Protein AF-A0A142YK36-F1 (afdb_monomer_lite)

Sequence (91 aa):
MGSGNLDLASGLGLLAFGPSVLFSYYGGLAALVVAMIWAGVLAYRSWQEAHEEIDPATPEELLDAFRQAWMEGELDEQEFNRVRKQLEEKR

Structure (mmCIF, N/CA/C/O backbone):
data_AF-A0A142YK36-F1
#
_entry.id   AF-A0A142YK36-F1
#
loop_
_atom_site.group_PDB
_atom_site.id
_atom_site.type_symbol
_atom_site.label_atom_id
_atom_site.label_alt_id
_atom_site.label_comp_id
_atom_site.label_asym_id
_atom_site.label_entity_id
_atom_site.label_seq_id
_atom_site.pdbx_PDB_ins_code
_atom_site.Cartn_x
_atom_site.Cartn_y
_atom_site.Cartn_z
_atom_site.occupancy
_atom_site.B_iso_or_equiv
_atom_site.auth_seq_id
_atom_site.auth_comp_id
_atom_site.auth_asym_id
_atom_site.auth_atom_id
_atom_site.pdbx_PDB_model_num
ATOM 1 N N . MET A 1 1 ? 36.351 -41.127 -44.989 1.00 44.88 1 MET A N 1
ATOM 2 C CA . MET A 1 1 ? 36.984 -40.129 -44.101 1.00 44.88 1 MET A CA 1
ATOM 3 C C . MET A 1 1 ? 36.653 -38.749 -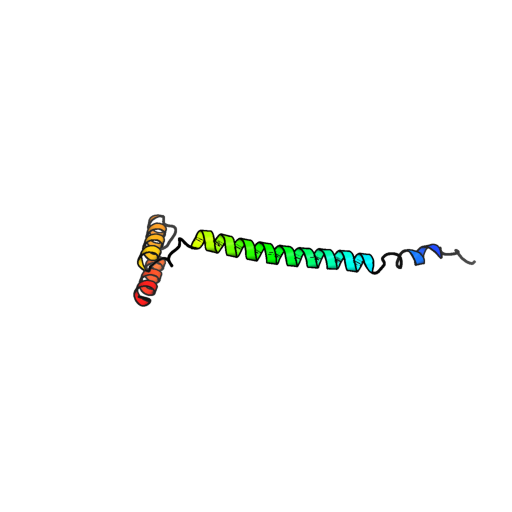44.637 1.00 44.88 1 MET A C 1
ATOM 5 O O . MET A 1 1 ? 36.943 -38.518 -45.800 1.00 44.88 1 MET A O 1
ATOM 9 N N . GLY A 1 2 ? 36.054 -37.901 -43.791 1.00 45.69 2 GLY A N 1
ATOM 10 C CA . GLY A 1 2 ? 35.910 -36.448 -43.971 1.00 45.69 2 GLY A CA 1
ATOM 11 C C . GLY A 1 2 ? 34.782 -36.014 -44.909 1.00 45.69 2 GLY A C 1
ATOM 12 O O . GLY A 1 2 ? 34.722 -36.460 -46.042 1.00 45.69 2 GLY A O 1
ATOM 13 N N . SER A 1 3 ? 33.855 -35.137 -44.553 1.00 51.12 3 SER A N 1
ATOM 14 C CA . SER A 1 3 ? 33.478 -34.491 -43.291 1.00 51.12 3 SER A CA 1
ATOM 15 C C . SER A 1 3 ? 32.213 -33.713 -43.650 1.00 51.12 3 SER A C 1
ATOM 17 O O . SER A 1 3 ? 32.212 -32.997 -44.650 1.00 51.12 3 SER A O 1
ATOM 19 N N . GLY A 1 4 ? 31.134 -33.900 -42.888 1.00 53.59 4 GLY A N 1
ATOM 20 C CA . GLY A 1 4 ? 29.888 -33.168 -43.087 1.00 53.59 4 GLY A CA 1
ATOM 21 C C . GLY A 1 4 ? 30.143 -31.665 -43.041 1.00 53.59 4 GLY A C 1
ATOM 22 O O . GLY A 1 4 ? 30.671 -31.159 -42.051 1.00 53.59 4 GLY A O 1
ATOM 23 N N . ASN A 1 5 ? 29.779 -30.968 -44.115 1.00 53.31 5 ASN A N 1
ATOM 24 C CA . ASN A 1 5 ? 29.664 -29.518 -44.107 1.00 53.31 5 ASN A CA 1
ATOM 25 C C . ASN A 1 5 ? 28.479 -29.175 -43.205 1.00 53.31 5 ASN A C 1
ATOM 27 O O . ASN A 1 5 ? 27.330 -29.188 -43.637 1.00 53.31 5 ASN A O 1
ATOM 31 N N . LEU A 1 6 ? 28.776 -28.980 -41.922 1.00 56.31 6 LEU A N 1
ATOM 32 C CA . LEU A 1 6 ? 27.830 -28.507 -40.928 1.00 56.31 6 LEU A CA 1
ATOM 33 C C . LEU A 1 6 ? 27.346 -27.120 -41.349 1.00 56.31 6 LEU A C 1
ATOM 35 O O . LEU A 1 6 ? 28.146 -26.209 -41.558 1.00 56.31 6 LEU A O 1
ATOM 39 N N . ASP A 1 7 ? 26.027 -27.021 -41.484 1.00 52.94 7 ASP A N 1
ATOM 40 C CA . ASP A 1 7 ? 25.229 -25.825 -41.706 1.00 52.94 7 ASP A CA 1
ATOM 41 C C . ASP A 1 7 ? 25.813 -24.574 -41.033 1.00 52.94 7 ASP A C 1
ATOM 43 O O . ASP A 1 7 ? 25.543 -24.273 -39.867 1.00 52.94 7 ASP A O 1
ATOM 47 N N . LEU A 1 8 ? 26.530 -23.768 -41.820 1.00 54.00 8 LEU A N 1
ATOM 48 C CA . LEU A 1 8 ? 26.844 -22.376 -41.482 1.00 54.00 8 LEU A CA 1
ATOM 49 C C . LEU A 1 8 ? 25.565 -21.521 -41.353 1.00 54.00 8 LEU A C 1
ATOM 51 O O . LEU A 1 8 ? 25.625 -20.389 -40.880 1.00 54.00 8 LEU A O 1
ATOM 55 N N . ALA A 1 9 ? 24.399 -22.069 -41.715 1.00 52.09 9 ALA A N 1
ATOM 56 C CA . ALA A 1 9 ? 23.090 -21.458 -41.517 1.00 52.09 9 ALA A CA 1
ATOM 57 C C . ALA A 1 9 ? 22.605 -21.488 -40.052 1.00 52.09 9 ALA A C 1
ATOM 59 O O . ALA A 1 9 ? 21.745 -20.693 -39.680 1.00 52.09 9 ALA A O 1
ATOM 60 N N . SER A 1 10 ? 23.175 -22.338 -39.189 1.00 53.38 10 SER A N 1
ATOM 61 C CA . SER A 1 10 ? 22.694 -22.493 -37.803 1.00 53.38 10 SER A CA 1
ATOM 62 C C . SER A 1 10 ? 23.173 -21.390 -36.845 1.00 53.38 10 SER A C 1
ATOM 64 O O . SER A 1 10 ? 22.624 -21.233 -35.757 1.00 53.38 10 SER A O 1
ATOM 66 N N . GLY A 1 11 ? 24.184 -20.600 -37.229 1.00 48.50 11 GLY A N 1
ATOM 67 C CA . GLY A 1 11 ? 24.767 -19.548 -36.379 1.00 48.50 11 GLY A CA 1
ATOM 68 C C . GLY A 1 11 ? 24.065 -18.185 -36.447 1.00 48.50 11 GLY A C 1
ATOM 69 O O . GLY A 1 11 ? 24.337 -17.314 -35.624 1.00 48.50 11 GLY A O 1
ATOM 70 N N . LEU A 1 12 ? 23.157 -17.985 -37.407 1.00 50.72 12 LEU A N 1
ATOM 71 C CA . LEU A 1 12 ? 22.523 -16.687 -37.688 1.00 50.72 12 LEU A CA 1
ATOM 72 C C . LEU A 1 12 ? 21.155 -16.488 -37.013 1.00 50.72 12 LEU A C 1
ATOM 74 O O . LEU A 1 12 ? 20.563 -15.421 -37.142 1.00 50.72 12 LEU A O 1
ATOM 78 N N . GLY A 1 13 ? 20.658 -17.476 -36.263 1.00 49.00 13 GLY A N 1
ATOM 79 C CA . GLY A 1 13 ? 19.384 -17.368 -35.539 1.00 49.00 13 GLY A CA 1
ATOM 80 C C . GLY A 1 13 ? 19.466 -16.605 -34.210 1.00 49.00 13 GLY A C 1
ATOM 81 O O . GLY A 1 13 ? 18.453 -16.099 -33.736 1.00 49.00 13 GLY A O 1
ATOM 82 N N . LEU A 1 14 ? 20.656 -16.489 -33.605 1.00 51.56 14 LEU A N 1
ATOM 83 C CA . LEU A 1 14 ? 20.799 -15.939 -32.247 1.00 51.56 14 LEU A CA 1
ATOM 84 C C . LEU A 1 14 ? 21.012 -14.415 -32.209 1.00 51.56 14 LEU A C 1
ATOM 86 O O . LEU A 1 14 ? 20.759 -13.788 -31.187 1.00 51.56 14 LEU A O 1
ATOM 90 N N . LEU A 1 15 ? 21.431 -13.804 -33.322 1.00 51.94 15 LEU A N 1
ATOM 91 C CA . LEU A 1 15 ? 21.626 -12.349 -33.437 1.00 51.94 15 LEU A CA 1
ATOM 92 C C . LEU A 1 15 ? 20.369 -11.601 -33.921 1.00 51.94 15 LEU A C 1
ATOM 94 O O . LEU A 1 15 ? 20.348 -10.373 -33.911 1.00 51.94 15 LEU A O 1
ATOM 98 N N . ALA A 1 16 ? 19.317 -12.321 -34.332 1.00 52.19 16 ALA A N 1
ATOM 99 C CA . ALA A 1 16 ? 18.054 -11.740 -34.799 1.00 52.19 16 ALA A CA 1
ATOM 100 C C . ALA A 1 16 ? 17.072 -11.392 -33.660 1.00 52.19 16 ALA A C 1
ATOM 102 O O . ALA A 1 16 ? 16.106 -10.663 -33.881 1.00 52.19 16 ALA A O 1
ATOM 103 N N . PHE A 1 17 ? 17.336 -11.842 -32.428 1.00 54.28 17 PHE A N 1
ATOM 104 C CA . PHE A 1 17 ? 16.686 -11.321 -31.222 1.00 54.28 17 PHE A CA 1
ATOM 105 C C . PHE A 1 17 ? 17.382 -10.018 -30.823 1.00 54.28 17 PHE A C 1
ATOM 107 O O . PHE A 1 17 ? 18.132 -9.948 -29.853 1.00 54.28 17 PHE A O 1
ATOM 114 N N . GLY A 1 18 ? 17.195 -8.995 -31.656 1.00 57.62 18 GLY A N 1
ATOM 115 C CA . GLY A 1 18 ? 17.781 -7.678 -31.454 1.00 57.62 18 GLY A CA 1
ATOM 116 C C . GLY A 1 18 ? 17.384 -7.059 -30.106 1.00 57.62 18 GLY A C 1
ATOM 117 O O . GLY A 1 18 ? 16.429 -7.499 -29.464 1.00 57.62 18 GLY A O 1
ATOM 118 N N . PRO A 1 19 ? 18.062 -5.980 -29.679 1.00 59.56 19 PRO A N 1
ATOM 119 C CA . PRO A 1 19 ? 17.788 -5.300 -28.408 1.00 59.56 19 PRO A CA 1
ATOM 120 C C . PRO A 1 19 ? 16.316 -4.871 -28.247 1.00 59.56 19 PRO A C 1
ATOM 122 O O . PRO A 1 19 ? 15.851 -4.656 -27.132 1.00 59.56 19 PRO A O 1
ATOM 125 N N . SER A 1 20 ? 15.561 -4.805 -29.346 1.00 60.50 20 SER A N 1
ATOM 126 C CA . SER A 1 20 ? 14.120 -4.574 -29.400 1.00 60.50 20 SER A CA 1
ATOM 127 C C . SER A 1 20 ? 13.287 -5.539 -28.549 1.00 60.50 20 SER A C 1
ATOM 129 O O . SER A 1 20 ? 12.354 -5.073 -27.905 1.00 60.50 20 SER A O 1
ATOM 131 N N . VAL A 1 21 ? 13.609 -6.839 -28.467 1.00 60.94 21 VAL A N 1
ATOM 132 C CA . VAL A 1 21 ? 12.826 -7.766 -27.616 1.00 60.94 21 VAL A CA 1
ATOM 133 C C . VAL A 1 21 ? 13.019 -7.494 -26.124 1.00 60.94 21 VAL A C 1
ATOM 135 O O . VAL A 1 21 ? 12.059 -7.573 -25.359 1.00 60.94 21 VAL A O 1
ATOM 138 N N . LEU A 1 22 ? 14.227 -7.094 -25.713 1.00 58.88 22 LEU A N 1
ATOM 139 C CA . LEU A 1 22 ? 14.506 -6.671 -24.339 1.00 58.88 22 LEU A CA 1
ATOM 140 C C . LEU A 1 22 ? 13.797 -5.346 -24.037 1.00 58.88 22 LEU A C 1
ATOM 142 O O . LEU A 1 22 ? 13.126 -5.233 -23.015 1.00 58.88 22 LEU A O 1
ATOM 146 N N . PHE A 1 23 ? 13.864 -4.370 -24.948 1.00 65.69 23 PHE A N 1
ATOM 147 C CA . PHE A 1 23 ? 13.153 -3.097 -24.796 1.00 65.69 23 PHE A CA 1
ATOM 148 C C . PHE A 1 23 ? 11.630 -3.273 -24.727 1.00 65.69 23 PHE A C 1
ATOM 150 O O . PHE A 1 23 ? 10.994 -2.619 -23.906 1.00 65.69 23 PHE A O 1
ATOM 157 N N . SER A 1 24 ? 11.033 -4.166 -25.522 1.00 69.81 24 SER A N 1
ATOM 158 C CA . SER A 1 24 ? 9.596 -4.461 -25.445 1.00 69.81 24 SER A CA 1
ATOM 159 C C . SER A 1 24 ? 9.217 -5.160 -24.140 1.00 69.81 24 SER A C 1
ATOM 161 O O . SER A 1 24 ? 8.212 -4.799 -23.531 1.00 69.81 24 SER A O 1
ATOM 163 N N . TYR A 1 25 ? 10.027 -6.117 -23.679 1.00 71.38 25 TYR A N 1
ATOM 164 C CA . TYR A 1 25 ? 9.789 -6.821 -22.419 1.00 71.38 25 TYR A CA 1
ATOM 165 C C . TYR A 1 25 ? 9.884 -5.880 -21.208 1.00 71.38 25 TYR A C 1
ATOM 167 O O . TYR A 1 25 ? 8.948 -5.792 -20.412 1.00 71.38 25 TYR A O 1
ATOM 175 N N . TYR A 1 26 ? 10.973 -5.112 -21.094 1.00 81.81 26 TYR A N 1
ATOM 176 C CA . TYR A 1 26 ? 11.149 -4.151 -20.002 1.00 81.81 26 TYR A CA 1
ATOM 177 C C . TYR A 1 26 ? 10.219 -2.941 -20.124 1.00 81.81 26 TYR A C 1
ATOM 179 O O . TYR A 1 26 ? 9.778 -2.413 -19.106 1.00 81.81 26 TYR A O 1
ATOM 187 N N . GLY A 1 27 ? 9.868 -2.527 -21.343 1.00 84.69 27 GLY A N 1
ATOM 188 C CA . GLY A 1 27 ? 8.875 -1.482 -21.586 1.00 84.69 27 GLY A CA 1
ATOM 189 C C . GLY A 1 27 ? 7.480 -1.897 -21.117 1.00 84.69 27 GLY A C 1
ATOM 190 O O . GLY A 1 27 ? 6.816 -1.132 -20.421 1.00 84.69 27 GLY A O 1
ATOM 191 N N . GLY A 1 28 ? 7.065 -3.131 -21.420 1.00 85.69 28 GLY A N 1
ATOM 192 C CA . GLY A 1 28 ? 5.813 -3.697 -20.914 1.00 85.69 28 GLY A CA 1
ATOM 193 C C . GLY A 1 28 ? 5.804 -3.820 -19.390 1.00 85.69 28 GLY A C 1
ATOM 194 O O . GLY A 1 28 ? 4.825 -3.446 -18.748 1.00 85.69 28 GLY A O 1
ATOM 195 N N . LEU A 1 29 ? 6.918 -4.264 -18.797 1.00 86.62 29 LEU A N 1
ATOM 196 C CA . LEU A 1 29 ? 7.061 -4.346 -17.343 1.00 86.62 29 LEU A CA 1
ATOM 197 C C . LEU A 1 29 ? 6.982 -2.964 -16.677 1.00 86.62 29 LEU A C 1
ATOM 199 O O . LEU A 1 29 ? 6.280 -2.803 -15.682 1.00 86.62 29 LEU A O 1
ATOM 203 N N . ALA A 1 30 ? 7.653 -1.955 -17.234 1.00 88.38 30 ALA A N 1
ATOM 204 C CA . ALA A 1 30 ? 7.591 -0.589 -16.725 1.00 88.38 30 ALA A CA 1
ATOM 205 C C . ALA A 1 30 ? 6.165 -0.023 -16.802 1.00 88.38 30 ALA A C 1
ATOM 207 O O . ALA A 1 30 ? 5.682 0.560 -15.832 1.00 88.38 30 ALA A O 1
ATOM 208 N N . ALA A 1 31 ? 5.460 -0.253 -17.914 1.00 90.81 31 ALA A N 1
ATOM 209 C CA . ALA A 1 31 ? 4.065 0.150 -18.063 1.00 90.81 31 ALA A CA 1
ATOM 210 C C . ALA A 1 31 ? 3.149 -0.542 -17.040 1.00 90.81 31 ALA A C 1
ATOM 212 O O . ALA A 1 31 ? 2.282 0.109 -16.460 1.00 90.81 31 ALA A O 1
ATOM 213 N N . LEU A 1 32 ? 3.375 -1.832 -16.764 1.00 90.81 32 LEU A N 1
ATOM 214 C CA . LEU A 1 32 ? 2.632 -2.574 -15.746 1.00 90.81 32 LEU A CA 1
ATOM 215 C C . LEU A 1 32 ? 2.844 -1.982 -14.349 1.00 90.81 32 LEU A C 1
ATOM 217 O O . LEU A 1 32 ? 1.875 -1.751 -13.631 1.00 90.81 32 LEU A O 1
ATOM 221 N N . VAL A 1 33 ? 4.092 -1.690 -13.974 1.00 93.81 33 VAL A N 1
ATOM 222 C CA . VAL A 1 33 ? 4.407 -1.079 -12.673 1.00 93.81 33 VAL A CA 1
ATOM 223 C C . VAL A 1 33 ? 3.734 0.288 -12.536 1.00 93.81 33 VAL A C 1
ATOM 225 O O . VAL A 1 33 ? 3.123 0.573 -11.508 1.00 93.81 33 VAL A O 1
ATOM 228 N N . VAL A 1 34 ? 3.774 1.116 -13.583 1.00 94.00 34 VAL A N 1
ATOM 229 C CA . VAL A 1 34 ? 3.091 2.419 -13.595 1.00 94.00 34 VAL A CA 1
ATOM 230 C C . VAL A 1 34 ? 1.578 2.252 -13.445 1.00 94.00 34 VAL A C 1
ATOM 232 O O . VAL A 1 34 ? 0.965 2.963 -12.649 1.00 94.00 34 VAL A O 1
ATOM 235 N N . ALA A 1 35 ? 0.974 1.289 -14.145 1.00 94.06 35 ALA A N 1
ATOM 236 C CA . ALA A 1 35 ? -0.451 0.994 -14.025 1.00 94.06 35 ALA A CA 1
ATOM 237 C C . ALA A 1 35 ? -0.828 0.524 -12.611 1.00 94.06 35 ALA A C 1
ATOM 239 O O . ALA A 1 35 ? -1.845 0.961 -12.076 1.00 94.06 35 ALA A O 1
ATOM 240 N N . MET A 1 36 ? 0.006 -0.305 -11.974 1.00 92.56 36 MET A N 1
ATOM 241 C CA . MET A 1 36 ? -0.202 -0.740 -10.590 1.00 92.56 36 MET A CA 1
ATOM 242 C C . MET A 1 36 ? -0.147 0.429 -9.602 1.00 92.56 36 MET A C 1
ATOM 244 O O . MET A 1 36 ? -1.009 0.530 -8.730 1.00 92.56 36 MET A O 1
ATOM 248 N N . ILE A 1 37 ? 0.822 1.337 -9.753 1.00 92.50 37 ILE A N 1
ATOM 249 C CA . ILE A 1 37 ? 0.917 2.541 -8.914 1.00 92.50 37 ILE A CA 1
ATOM 250 C C . ILE A 1 37 ? -0.324 3.418 -9.115 1.00 92.50 37 ILE A C 1
ATOM 252 O O . ILE A 1 37 ? -0.931 3.860 -8.142 1.00 92.50 37 ILE A O 1
ATOM 256 N N . TRP A 1 38 ? -0.739 3.630 -10.365 1.00 93.81 38 TRP A N 1
ATOM 257 C CA . TRP A 1 38 ? -1.911 4.439 -10.693 1.00 93.81 38 TRP A CA 1
ATOM 258 C C . TRP A 1 38 ? -3.203 3.860 -10.107 1.00 93.81 38 TRP A C 1
ATOM 260 O O . TRP A 1 38 ? -4.000 4.588 -9.515 1.00 93.81 38 TRP A O 1
ATOM 270 N N . ALA A 1 39 ? -3.383 2.541 -10.212 1.00 87.25 39 ALA A N 1
ATOM 271 C CA . ALA A 1 39 ? -4.503 1.832 -9.605 1.00 87.25 39 ALA A CA 1
ATOM 272 C C . ALA A 1 39 ? -4.500 1.966 -8.075 1.00 87.25 39 ALA A C 1
ATOM 274 O O . ALA A 1 39 ? -5.550 2.213 -7.490 1.00 87.25 39 ALA A O 1
ATOM 275 N N . GLY A 1 40 ? -3.331 1.882 -7.432 1.00 85.19 40 GLY A N 1
ATOM 276 C CA . GLY A 1 40 ? -3.191 2.115 -5.992 1.00 85.19 40 GLY A CA 1
ATOM 277 C C . GLY A 1 40 ? -3.573 3.538 -5.575 1.00 85.19 40 GLY A C 1
ATOM 278 O O . GLY A 1 40 ? -4.273 3.718 -4.584 1.00 85.19 40 GLY A O 1
ATOM 279 N N . VAL A 1 41 ? -3.178 4.552 -6.353 1.00 85.50 41 VAL A N 1
ATOM 280 C CA . VAL A 1 41 ? -3.550 5.956 -6.099 1.00 85.50 41 VAL A CA 1
ATOM 281 C C . VAL A 1 41 ? -5.056 6.173 -6.250 1.00 85.50 41 VAL A C 1
ATOM 283 O O . VAL A 1 41 ? -5.658 6.851 -5.419 1.00 85.50 41 VAL A O 1
ATOM 286 N N . LEU A 1 42 ? -5.674 5.597 -7.284 1.00 82.50 42 LEU A N 1
ATOM 287 C CA . LEU A 1 42 ? -7.127 5.637 -7.478 1.00 82.50 42 LEU A CA 1
ATOM 288 C C . LEU A 1 42 ? -7.862 4.943 -6.336 1.00 82.50 42 LEU A C 1
ATOM 290 O O . LEU A 1 42 ? -8.783 5.531 -5.787 1.00 82.50 42 LEU A O 1
ATOM 294 N N . ALA A 1 43 ? -7.418 3.747 -5.948 1.00 79.38 43 ALA A N 1
ATOM 295 C CA . ALA A 1 43 ? -7.984 3.007 -4.828 1.00 79.38 43 ALA A CA 1
ATOM 296 C C . ALA A 1 43 ? -7.854 3.787 -3.513 1.00 79.38 43 ALA A C 1
ATOM 298 O O . ALA A 1 43 ? -8.800 3.835 -2.737 1.00 79.38 43 ALA A O 1
ATOM 299 N N . TYR A 1 44 ? -6.718 4.450 -3.276 1.00 73.69 44 TYR A N 1
ATOM 300 C CA . TYR A 1 44 ? -6.520 5.299 -2.101 1.00 73.69 44 TYR A CA 1
ATOM 301 C C . TYR A 1 44 ? -7.419 6.540 -2.124 1.00 73.69 44 TYR A C 1
ATOM 303 O O . TYR A 1 44 ? -7.970 6.917 -1.096 1.00 73.69 44 TYR A O 1
ATOM 311 N N . ARG A 1 45 ? -7.619 7.163 -3.291 1.00 78.31 45 ARG A N 1
ATOM 312 C CA . ARG A 1 45 ? -8.548 8.294 -3.438 1.00 78.31 45 ARG A CA 1
ATOM 313 C C . ARG A 1 45 ? -10.006 7.881 -3.268 1.00 78.31 45 ARG A C 1
ATOM 315 O O . ARG A 1 45 ? -10.720 8.541 -2.528 1.00 78.31 45 ARG A O 1
ATOM 322 N N . SER A 1 46 ? -10.428 6.771 -3.872 1.00 68.50 46 SER A N 1
ATOM 323 C CA . SER A 1 46 ? -11.776 6.233 -3.664 1.00 68.50 46 SER A CA 1
ATOM 324 C C . SER A 1 46 ? -11.982 5.763 -2.227 1.00 68.50 46 SER A C 1
ATOM 326 O O . SER A 1 46 ? -13.086 5.832 -1.707 1.00 68.50 46 SER A O 1
ATOM 328 N N . TRP A 1 47 ? -10.918 5.290 -1.571 1.00 65.50 47 TRP A N 1
ATOM 329 C CA . TRP A 1 47 ? -10.942 4.957 -0.153 1.00 65.50 47 TRP A CA 1
ATOM 330 C C . TRP A 1 47 ? -11.146 6.203 0.699 1.00 65.50 47 TRP A C 1
ATOM 332 O O . TRP A 1 47 ? -11.956 6.145 1.606 1.00 65.50 47 TRP A O 1
ATOM 342 N N . GLN A 1 48 ? -10.481 7.320 0.386 1.00 61.31 48 GLN A N 1
ATOM 343 C CA . GLN A 1 48 ? -10.703 8.600 1.065 1.00 61.31 48 GLN A CA 1
ATOM 344 C C . GLN A 1 48 ? -12.140 9.097 0.883 1.00 61.31 48 GLN A C 1
ATOM 346 O O . GLN A 1 48 ? -12.754 9.444 1.875 1.00 61.31 48 GLN A O 1
ATOM 351 N N . GLU A 1 49 ? -12.717 9.043 -0.320 1.00 56.97 49 GLU A N 1
ATOM 352 C CA . GLU A 1 49 ? -14.125 9.430 -0.537 1.00 56.97 49 GLU A CA 1
ATOM 353 C C . GLU A 1 49 ? -15.112 8.493 0.185 1.00 56.97 49 GLU A C 1
ATOM 355 O O . GLU A 1 49 ? -16.125 8.942 0.708 1.00 56.97 49 GLU A O 1
ATOM 360 N N . ALA A 1 50 ? -14.808 7.193 0.272 1.00 59.66 50 ALA A N 1
ATOM 361 C CA . ALA A 1 50 ? -15.606 6.236 1.043 1.00 59.66 50 ALA A CA 1
ATOM 362 C C . ALA A 1 50 ? -15.362 6.310 2.566 1.00 59.66 50 ALA A C 1
ATOM 364 O O . ALA A 1 50 ? -16.183 5.818 3.333 1.00 59.66 50 ALA A O 1
ATOM 365 N N . HIS A 1 51 ? -14.231 6.872 3.006 1.00 58.31 51 HIS A N 1
ATOM 366 C CA . HIS A 1 51 ? -13.842 7.019 4.415 1.00 58.31 51 HIS A CA 1
ATOM 367 C C . HIS A 1 51 ? -13.993 8.451 4.941 1.00 58.31 51 HIS A C 1
ATOM 369 O O . HIS A 1 51 ? -13.752 8.669 6.123 1.00 58.31 51 HIS A O 1
ATOM 375 N N . GLU A 1 52 ? -14.418 9.418 4.122 1.00 50.31 52 GLU A N 1
ATOM 376 C CA . GLU A 1 52 ? -14.698 10.794 4.562 1.00 50.31 52 GLU A CA 1
ATOM 377 C C . GLU A 1 52 ? -15.912 10.847 5.518 1.00 50.31 52 GLU A C 1
ATOM 379 O O . GLU A 1 52 ? -16.025 11.773 6.314 1.00 50.31 52 GLU A O 1
ATOM 384 N N . GLU A 1 53 ? -16.766 9.812 5.513 1.00 53.62 53 GLU A N 1
ATOM 385 C CA . GLU A 1 53 ? -17.843 9.588 6.498 1.00 53.62 53 GLU A CA 1
ATOM 386 C C . GLU A 1 53 ? -17.456 8.661 7.665 1.00 53.62 53 GLU A C 1
ATOM 388 O O . GLU A 1 53 ? -18.253 8.474 8.584 1.00 53.62 53 GLU A O 1
ATOM 393 N N . ILE A 1 54 ? -16.248 8.088 7.675 1.00 50.12 54 ILE A N 1
ATOM 394 C CA . ILE A 1 54 ? -15.768 7.309 8.821 1.00 50.12 54 ILE A CA 1
ATOM 395 C C . ILE A 1 54 ? -14.960 8.257 9.702 1.00 50.12 54 ILE A C 1
ATOM 397 O O . ILE A 1 54 ? -13.729 8.297 9.648 1.00 50.12 54 ILE A O 1
ATOM 401 N N . ASP A 1 55 ? -15.680 9.038 10.512 1.00 53.88 55 ASP A N 1
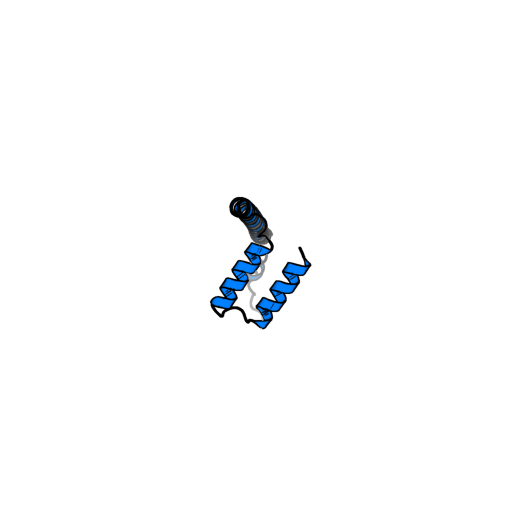ATOM 402 C CA . ASP A 1 55 ? -15.121 9.637 11.729 1.00 53.88 55 ASP A CA 1
ATOM 403 C C . ASP A 1 55 ? -14.314 8.525 12.434 1.00 53.88 55 ASP A C 1
ATOM 405 O O . ASP A 1 55 ? -14.813 7.393 12.500 1.00 53.88 55 ASP A O 1
ATOM 409 N N . PRO A 1 56 ? -13.045 8.734 12.848 1.00 54.88 56 PRO A N 1
ATOM 410 C CA . PRO A 1 56 ? -12.281 7.706 13.547 1.00 54.88 56 PRO A CA 1
ATOM 411 C C . PRO A 1 56 ? -13.151 7.078 14.632 1.00 54.88 56 PRO A C 1
ATOM 413 O O . PRO A 1 56 ? -13.505 7.767 15.587 1.00 54.88 56 PRO A O 1
ATOM 416 N N . ALA A 1 57 ? -13.495 5.794 14.443 1.00 61.66 57 ALA A N 1
ATOM 417 C CA . ALA A 1 57 ? -14.468 5.105 15.278 1.00 61.66 57 ALA A CA 1
ATOM 418 C C . ALA A 1 57 ? -14.122 5.353 16.741 1.00 61.66 57 ALA A C 1
ATOM 420 O O . ALA A 1 57 ? -13.012 5.045 17.201 1.00 61.66 57 ALA A O 1
ATOM 421 N N . THR A 1 58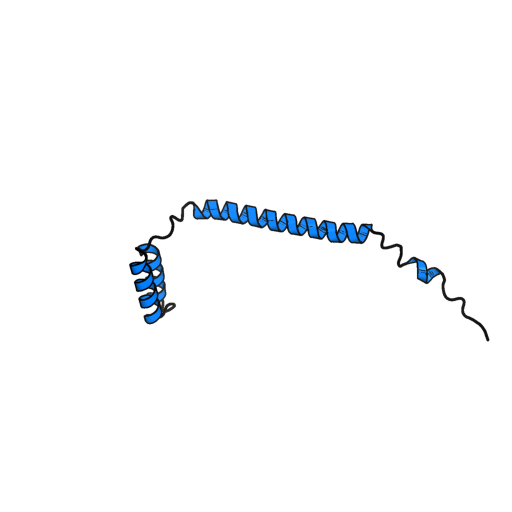 ? -15.048 5.996 17.439 1.00 66.06 58 THR A N 1
ATOM 422 C CA . THR A 1 58 ? -14.815 6.410 18.815 1.00 66.06 58 THR A CA 1
ATOM 423 C C . THR A 1 58 ? -14.558 5.178 19.683 1.00 66.06 58 THR A C 1
ATOM 425 O O . THR A 1 58 ? -15.021 4.075 19.359 1.00 66.06 58 THR A O 1
ATOM 428 N N . PRO A 1 59 ? -13.839 5.354 20.808 1.00 70.69 59 PRO A N 1
ATOM 429 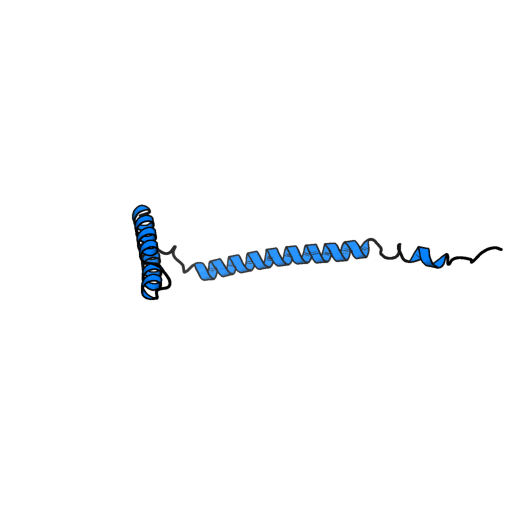C CA . PRO A 1 59 ? -13.822 4.481 21.968 1.00 70.69 59 PRO A CA 1
ATOM 430 C C . PRO A 1 59 ? -14.932 3.436 22.021 1.00 70.69 59 PRO A C 1
ATOM 432 O O . PRO A 1 59 ? -14.788 2.215 22.034 1.00 70.69 59 PRO A O 1
ATOM 435 N N . GLU A 1 60 ? -16.103 4.039 22.073 1.00 72.69 60 GLU A N 1
ATOM 436 C CA . GLU A 1 60 ? -17.388 3.460 22.351 1.00 72.69 60 GLU A CA 1
ATOM 437 C C . GLU A 1 60 ? -17.953 2.667 21.159 1.00 72.69 60 GLU A C 1
ATOM 439 O O . GLU A 1 60 ? -18.508 1.592 21.374 1.00 72.69 60 GLU A O 1
ATOM 444 N N . GLU A 1 61 ? -17.756 3.122 19.919 1.00 70.31 61 GLU A N 1
ATOM 445 C CA . GLU A 1 61 ? -18.208 2.421 18.704 1.00 70.31 61 GLU A CA 1
ATOM 446 C C . GLU A 1 61 ? -17.415 1.134 18.451 1.00 70.31 61 GLU A C 1
ATOM 448 O O . GLU A 1 61 ? -17.986 0.093 18.120 1.00 70.31 61 GLU A O 1
ATOM 453 N N . LEU A 1 62 ? -16.100 1.171 18.678 1.00 77.31 62 LEU A N 1
ATOM 454 C CA . LEU A 1 62 ? -15.248 -0.019 18.606 1.00 77.31 62 LEU A CA 1
ATOM 455 C C . LEU A 1 62 ? -15.657 -1.052 19.662 1.00 77.31 62 LEU A C 1
ATOM 457 O O . LEU A 1 62 ? -15.748 -2.244 19.370 1.00 77.31 62 LEU A O 1
ATOM 461 N N . LEU A 1 63 ? -15.941 -0.599 20.887 1.00 81.12 63 LEU A N 1
ATOM 462 C CA . LEU A 1 63 ? -16.439 -1.458 21.963 1.00 81.12 63 LEU A CA 1
ATOM 463 C C . LEU A 1 63 ? -17.771 -2.123 21.623 1.00 81.12 63 LEU A C 1
ATOM 465 O O . LEU A 1 63 ? -17.966 -3.285 21.985 1.00 81.12 63 LEU A O 1
ATOM 469 N N . ASP A 1 64 ? -18.672 -1.414 20.946 1.00 80.94 64 ASP A N 1
ATOM 470 C CA . ASP A 1 64 ? -19.973 -1.961 20.566 1.00 80.94 64 ASP A CA 1
ATOM 471 C C . ASP A 1 64 ? -19.839 -3.016 19.455 1.00 80.94 64 ASP A C 1
ATOM 473 O O . ASP A 1 64 ? -20.455 -4.078 19.546 1.00 80.94 64 ASP A O 1
ATOM 477 N N . ALA A 1 65 ? -18.929 -2.816 18.494 1.00 81.00 65 ALA A N 1
ATOM 478 C CA . ALA A 1 65 ? -18.592 -3.826 17.487 1.00 81.00 65 ALA A CA 1
ATOM 479 C C . ALA A 1 65 ? -17.979 -5.096 18.111 1.00 81.00 65 ALA A C 1
ATOM 481 O O . ALA A 1 65 ? -18.381 -6.216 17.788 1.00 81.00 65 ALA A O 1
ATOM 482 N N . PHE A 1 66 ? -17.049 -4.949 19.063 1.00 83.38 66 PHE A N 1
ATOM 483 C CA . PHE A 1 66 ? -16.492 -6.096 19.790 1.00 83.38 66 PHE A CA 1
ATOM 484 C C . PHE A 1 66 ? -17.535 -6.791 20.678 1.00 83.38 66 PHE A C 1
ATOM 486 O O . PHE A 1 66 ? -17.499 -8.013 20.826 1.00 83.38 66 PHE A O 1
ATOM 493 N N . ARG A 1 67 ? -18.482 -6.040 21.256 1.00 81.75 67 ARG A N 1
ATOM 494 C CA . ARG A 1 67 ? -19.596 -6.606 22.028 1.00 81.75 67 ARG A CA 1
ATOM 495 C C . ARG A 1 67 ? -20.504 -7.435 21.127 1.00 81.75 67 ARG A C 1
ATOM 497 O O . ARG A 1 67 ? -20.927 -8.512 21.537 1.00 81.75 67 ARG A O 1
ATOM 504 N N . GLN A 1 68 ? -20.792 -6.953 19.922 1.00 83.81 68 GLN A N 1
ATOM 505 C CA . GLN A 1 68 ? -21.575 -7.693 18.941 1.00 83.81 68 GLN A CA 1
ATOM 506 C C . GLN A 1 68 ? -20.879 -9.005 18.548 1.00 83.81 68 GLN A C 1
ATOM 508 O O . GLN A 1 68 ? -21.501 -10.058 18.648 1.00 83.81 68 GLN A O 1
ATOM 513 N N . ALA A 1 69 ? -19.580 -8.968 18.240 1.00 81.75 69 ALA A N 1
ATOM 514 C CA . ALA A 1 69 ? -18.799 -10.171 17.935 1.00 81.75 69 ALA A CA 1
ATOM 515 C C . ALA A 1 69 ? -18.758 -11.181 19.105 1.00 81.75 69 ALA A C 1
ATOM 517 O O . ALA A 1 69 ? -18.771 -12.393 18.888 1.00 81.75 69 ALA A O 1
ATOM 518 N N . TRP A 1 70 ? -18.755 -10.706 20.358 1.00 78.38 70 TRP A N 1
ATOM 519 C CA . TRP A 1 70 ? -18.882 -11.568 21.542 1.00 78.38 70 TRP A CA 1
ATOM 520 C C . TRP A 1 70 ? -20.273 -12.206 21.652 1.00 78.38 70 TRP A C 1
ATOM 522 O O . TRP A 1 70 ? -20.382 -13.399 21.926 1.00 78.38 70 TRP A O 1
ATOM 532 N N . MET A 1 71 ? -21.341 -11.448 21.386 1.00 81.56 71 MET A N 1
ATOM 533 C CA . MET A 1 71 ? -22.709 -11.986 21.381 1.00 81.56 71 MET A CA 1
ATOM 534 C C . MET A 1 71 ? -22.946 -12.996 20.251 1.00 81.56 71 MET A C 1
ATOM 536 O O . MET A 1 71 ? -23.719 -13.937 20.426 1.00 81.56 71 MET A O 1
ATOM 540 N N . GLU A 1 72 ? -22.273 -12.821 19.115 1.00 88.25 72 GLU A N 1
ATOM 541 C CA . GLU A 1 72 ? -22.284 -13.755 17.983 1.00 88.25 72 GLU A CA 1
ATOM 542 C C . GLU A 1 72 ? -21.411 -14.999 18.240 1.00 88.25 72 GLU A C 1
ATOM 544 O O . GLU A 1 72 ? -21.471 -15.971 17.488 1.00 88.25 72 GLU A O 1
ATOM 549 N N . GLY A 1 73 ? -20.645 -15.010 19.339 1.00 82.06 73 GLY A N 1
ATOM 550 C CA . GLY A 1 73 ? -19.756 -16.107 19.717 1.00 82.06 73 GLY A CA 1
ATOM 551 C C . GLY A 1 73 ? -18.485 -16.195 18.867 1.00 82.06 73 GLY A C 1
ATOM 552 O O . GLY A 1 73 ? -17.746 -17.171 18.986 1.00 82.06 73 GLY A O 1
ATOM 553 N N . GLU A 1 74 ? -18.224 -15.194 18.022 1.00 82.75 74 GLU A N 1
ATOM 554 C CA . GLU A 1 74 ? -16.997 -15.077 17.228 1.00 82.75 74 GLU A CA 1
ATOM 555 C C . GLU A 1 74 ? -15.815 -14.583 18.072 1.00 82.75 74 GLU A C 1
ATOM 557 O O . GLU A 1 74 ? -14.660 -14.885 17.766 1.00 82.75 74 GLU A O 1
ATOM 562 N N . LEU A 1 75 ? -16.102 -13.851 19.154 1.00 82.56 75 LEU A N 1
ATOM 563 C CA . LEU A 1 75 ? -15.110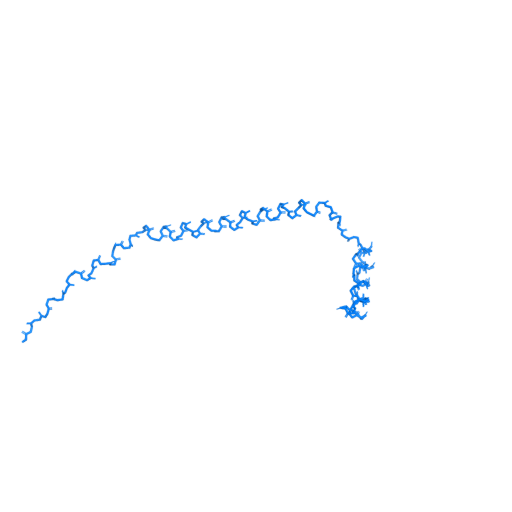 -13.329 20.087 1.00 82.56 75 LEU A CA 1
ATOM 564 C C . LEU A 1 75 ? -15.248 -13.984 21.464 1.00 82.56 75 LEU A C 1
ATOM 566 O O . LEU A 1 75 ? -16.328 -14.000 22.052 1.00 82.56 75 LEU A O 1
ATOM 570 N N . ASP A 1 76 ? -14.136 -14.477 22.008 1.00 85.94 76 ASP A N 1
ATOM 571 C CA . ASP A 1 76 ? -14.104 -15.058 23.350 1.00 85.94 76 ASP A CA 1
ATOM 572 C C . ASP A 1 76 ? -14.227 -13.987 24.448 1.00 85.94 76 ASP A C 1
ATOM 574 O O . ASP A 1 76 ? -13.747 -12.854 24.322 1.00 85.94 76 ASP A O 1
A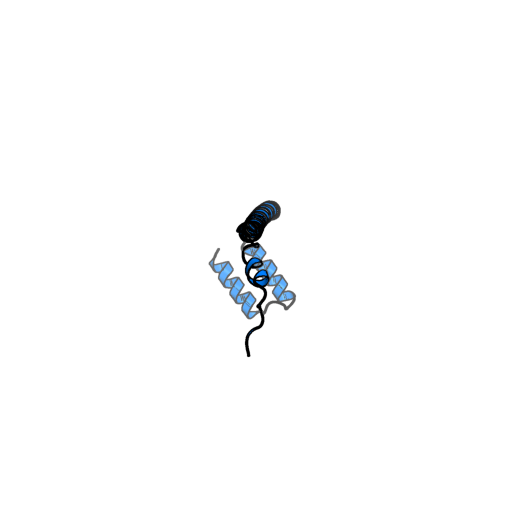TOM 578 N N . GLU A 1 77 ? -14.834 -14.353 25.576 1.00 85.00 77 GLU A N 1
ATOM 579 C CA . GLU A 1 77 ? -15.082 -13.425 26.679 1.00 85.00 77 GLU A CA 1
ATOM 580 C C . GLU A 1 77 ? -13.787 -12.909 27.328 1.00 85.00 77 GLU A C 1
ATOM 582 O O . GLU A 1 77 ? -13.716 -11.754 27.766 1.00 85.00 77 GLU A O 1
ATOM 587 N N . GLN A 1 78 ? -12.724 -13.720 27.368 1.00 85.25 78 GLN A N 1
ATOM 588 C CA . GLN A 1 78 ? -11.428 -13.275 27.875 1.00 85.25 78 GLN A CA 1
ATOM 589 C C . GLN A 1 78 ? -10.809 -12.220 26.950 1.00 85.25 78 GLN A C 1
ATOM 591 O O . GLN A 1 78 ? -10.216 -11.241 27.419 1.00 85.25 78 GLN A O 1
ATOM 596 N N . GLU A 1 79 ? -10.966 -12.402 25.640 1.00 81.25 79 GLU A N 1
ATOM 597 C CA . GLU A 1 79 ? -10.445 -11.487 24.636 1.00 81.25 79 GLU A CA 1
ATOM 598 C C . GLU A 1 79 ? -11.212 -10.161 24.621 1.00 81.25 79 GLU A C 1
ATOM 600 O O . GLU A 1 79 ? -10.583 -9.100 24.665 1.00 81.25 79 GLU A O 1
ATOM 605 N N . PHE A 1 80 ? -12.544 -10.206 24.702 1.00 85.62 80 PHE A N 1
ATOM 606 C CA . PHE A 1 80 ? -13.382 -9.014 24.835 1.00 85.62 80 PHE A CA 1
ATOM 607 C C . PHE A 1 80 ? -13.002 -8.181 26.070 1.00 85.62 80 PHE A C 1
ATOM 609 O O . PHE A 1 80 ? -12.789 -6.969 25.985 1.00 85.62 80 PHE A O 1
ATOM 616 N N . ASN A 1 81 ? -12.822 -8.830 27.225 1.00 85.69 81 ASN A N 1
ATOM 617 C CA . ASN A 1 81 ? -12.432 -8.152 28.463 1.00 85.69 81 ASN A CA 1
ATOM 618 C C . ASN A 1 81 ? -11.033 -7.515 28.389 1.00 85.69 81 ASN A C 1
ATOM 620 O O . ASN A 1 81 ? -10.795 -6.482 29.024 1.00 85.69 81 ASN A O 1
ATOM 624 N N . ARG A 1 82 ? -10.103 -8.112 27.632 1.00 84.31 82 ARG A N 1
ATOM 625 C CA . ARG A 1 82 ? -8.768 -7.549 27.386 1.00 84.31 82 ARG A CA 1
ATOM 626 C C . ARG A 1 82 ? -8.854 -6.295 26.521 1.00 84.31 82 ARG A C 1
ATOM 628 O O . ARG A 1 82 ? -8.260 -5.280 26.881 1.00 84.31 82 ARG A O 1
ATOM 635 N N . VAL A 1 83 ? -9.593 -6.365 25.414 1.00 82.81 83 VAL A N 1
ATOM 636 C CA . VAL A 1 83 ? -9.769 -5.238 24.488 1.00 82.81 83 VAL A CA 1
ATOM 637 C C . VAL A 1 83 ? -10.473 -4.078 25.189 1.00 82.81 83 VAL A C 1
ATOM 639 O O . VAL A 1 83 ? -10.003 -2.947 25.089 1.00 82.81 83 VAL A O 1
ATOM 642 N N . ARG A 1 84 ? -11.503 -4.355 26.004 1.00 82.62 84 ARG A N 1
ATOM 643 C CA . ARG A 1 84 ? -12.194 -3.325 26.792 1.00 82.62 84 ARG A CA 1
ATOM 644 C C . ARG A 1 84 ? -11.252 -2.527 27.686 1.00 82.62 84 ARG A C 1
ATOM 646 O O . ARG A 1 84 ? -11.273 -1.304 27.644 1.00 82.62 84 ARG A O 1
ATOM 653 N N . LYS A 1 85 ? -10.393 -3.208 28.449 1.00 84.19 85 LYS A N 1
ATOM 654 C CA . LYS A 1 85 ? -9.435 -2.534 29.340 1.00 84.19 85 LYS A CA 1
ATOM 655 C C . LYS A 1 85 ? -8.443 -1.660 28.574 1.00 84.19 85 LYS A C 1
ATOM 657 O O . LYS A 1 85 ? -8.181 -0.540 28.986 1.00 84.19 85 LYS A O 1
ATOM 662 N N . GLN A 1 86 ? -7.925 -2.144 27.444 1.00 82.62 86 GLN A N 1
ATOM 663 C CA . GLN A 1 86 ? -6.972 -1.378 26.630 1.00 82.62 86 GLN A CA 1
ATOM 664 C C . GLN A 1 86 ? -7.596 -0.130 26.001 1.00 82.62 86 GLN A C 1
ATOM 666 O O . GLN A 1 86 ? -6.903 0.865 25.791 1.00 82.62 86 GLN A O 1
ATOM 671 N N . LEU A 1 87 ? -8.887 -0.192 25.679 1.00 79.12 87 LEU A N 1
ATOM 672 C CA . LEU A 1 87 ? -9.613 0.933 25.108 1.00 79.12 87 LEU A CA 1
ATOM 673 C C . LEU A 1 87 ? -10.008 1.965 26.172 1.00 79.12 87 LEU A C 1
ATOM 675 O O . LEU A 1 87 ? -9.887 3.159 25.923 1.00 79.12 87 LEU A O 1
ATOM 679 N N . GLU A 1 88 ? -10.389 1.514 27.370 1.00 77.38 88 GLU A N 1
ATOM 680 C CA . GLU A 1 88 ? -10.628 2.380 28.533 1.00 77.38 88 GLU A CA 1
ATOM 681 C C . GLU A 1 88 ? -9.349 3.101 28.995 1.00 77.38 88 GLU A C 1
ATOM 683 O O . GLU A 1 88 ? -9.412 4.263 29.382 1.00 77.38 88 GLU A O 1
ATOM 688 N N . GLU A 1 89 ? -8.182 2.452 28.914 1.00 78.94 89 GLU A N 1
ATOM 689 C CA . GLU A 1 89 ? -6.878 3.046 29.261 1.00 78.94 89 GLU A CA 1
ATOM 690 C C . GLU A 1 89 ? -6.373 4.089 28.246 1.00 78.94 89 GLU A C 1
ATOM 692 O O . GLU A 1 89 ? -5.491 4.884 28.569 1.00 78.94 89 GLU A O 1
ATOM 697 N N . LYS A 1 90 ? -6.893 4.079 27.011 1.00 65.19 90 LYS A N 1
ATOM 698 C CA . LYS A 1 90 ? -6.506 5.001 25.926 1.00 65.19 90 LYS A CA 1
ATOM 699 C C . LYS A 1 90 ? -7.397 6.248 25.822 1.00 65.19 90 LYS A C 1
ATOM 701 O O . LYS A 1 90 ? -7.157 7.063 24.930 1.00 65.19 90 LYS A O 1
ATOM 706 N N . ARG A 1 91 ? -8.403 6.367 26.690 1.00 56.78 91 ARG A N 1
ATOM 707 C CA . ARG A 1 91 ? -9.346 7.489 26.788 1.00 56.78 91 ARG A CA 1
ATOM 708 C C . ARG A 1 91 ? -8.777 8.632 27.626 1.00 56.78 91 ARG A C 1
ATOM 710 O O . ARG A 1 91 ? -9.044 9.796 27.260 1.00 56.78 91 ARG A O 1
#

Radius of gyration: 31.42 Å; chains: 1; bounding box: 60×51×73 Å

Foldseek 3Di:
DDDDPPDPVVVPPPPVCDCVVVCVVVVVVVVVVVVVVVVVVVVVVVVCVVCVPVPPQALVNVLVVLVVCVVVVVDDPVRSVVVNVVSVVVD

Secondary structure (DSSP, 8-state):
-------GGGGSSSSSS-HHHHHHHHHHHHHHHHHHHHHHHHHHHHHHHHHTT-----HHHHHHHHHHHHHTTSS-HHHHHHHHHHHHTT-

pLDDT: mean 71.7, std 14.68, range [44.88, 94.06]